Protein AF-A0A1B2E8Y9-F1 (afdb_monomer)

pLDDT: mean 84.05, std 12.14, range [39.5, 94.5]

Secondary structure (DSSP, 8-state):
-EEEEEETTEEEEEE-----HHHHHHHHHHHHHTSPPTTS-----HHHHHHHHHHHHHHTTTSS-HHHHHHHS-TTTHHHHHHHHHHHHHHHHHHHTT-----

Sequence (103 aa):
MKIEIRKGDEVKTYVQDFISGRMFRRTIEIQKLFQVNEQGKNVIDETHIDALVAYVVELFGKQFTVDEFYDGVEARSLISTIMSCVQEVAGQVTQAAGVTDPN

Radius of gyration: 14.48 Å; Cα contacts (8 Å, |Δi|>4): 92; chains: 1; bounding box: 37×26×44 Å

Structure (mmCIF, N/CA/C/O backbone):
data_AF-A0A1B2E8Y9-F1
#
_entry.id   AF-A0A1B2E8Y9-F1
#
loop_
_atom_site.group_PDB
_atom_site.id
_atom_site.type_symbol
_atom_site.label_atom_id
_atom_site.label_alt_id
_atom_site.label_comp_id
_atom_site.label_asym_id
_atom_site.label_entity_id
_atom_site.label_seq_id
_atom_site.pdbx_PDB_ins_code
_atom_site.Cartn_x
_atom_site.Cartn_y
_atom_site.Cartn_z
_atom_site.occupancy
_atom_site.B_iso_or_equiv
_atom_site.auth_seq_id
_atom_site.auth_comp_id
_atom_site.auth_asym_id
_atom_site.auth_atom_id
_atom_site.pdbx_PDB_model_num
ATOM 1 N N . MET A 1 1 ? -11.645 -5.150 -5.059 1.00 88.31 1 MET A N 1
ATOM 2 C CA . MET A 1 1 ? -10.454 -5.556 -4.277 1.00 88.31 1 MET A CA 1
ATOM 3 C C . MET A 1 1 ? -10.754 -5.383 -2.798 1.00 88.31 1 MET A C 1
ATOM 5 O O . MET A 1 1 ? -11.501 -4.469 -2.459 1.00 88.31 1 MET A O 1
ATOM 9 N N . LYS A 1 2 ? -10.204 -6.223 -1.916 1.00 91.25 2 LYS A N 1
ATOM 10 C CA . LYS A 1 2 ? -10.352 -6.048 -0.464 1.00 91.25 2 LYS A CA 1
ATOM 11 C C . LYS A 1 2 ? -9.087 -6.429 0.299 1.00 91.25 2 LYS A C 1
ATOM 13 O O . LYS A 1 2 ? -8.366 -7.317 -0.140 1.00 91.25 2 LYS A O 1
ATOM 18 N N . ILE A 1 3 ? -8.870 -5.800 1.448 1.00 91.44 3 ILE A N 1
ATOM 19 C CA . ILE A 1 3 ? -7.831 -6.175 2.414 1.00 91.44 3 ILE A CA 1
ATOM 20 C C . ILE A 1 3 ? -8.405 -6.201 3.825 1.00 91.44 3 ILE A C 1
ATOM 22 O O . ILE A 1 3 ? -9.405 -5.546 4.116 1.00 91.44 3 ILE A O 1
ATOM 26 N N . GLU A 1 4 ? -7.749 -6.943 4.704 1.00 92.94 4 GLU A N 1
ATOM 27 C CA . GLU A 1 4 ? -8.094 -7.040 6.116 1.00 92.94 4 GLU A CA 1
ATOM 28 C C . GLU A 1 4 ? -6.935 -6.489 6.941 1.00 92.94 4 GLU A C 1
ATOM 30 O O . GLU A 1 4 ? -5.786 -6.882 6.745 1.00 92.94 4 GLU A O 1
ATOM 35 N N . ILE A 1 5 ? -7.239 -5.546 7.830 1.00 93.19 5 ILE A N 1
ATOM 36 C CA . ILE A 1 5 ? -6.266 -4.880 8.696 1.00 93.19 5 ILE A CA 1
ATOM 37 C C . ILE A 1 5 ? -6.748 -5.032 10.134 1.00 93.19 5 ILE A C 1
ATOM 39 O O . ILE A 1 5 ? -7.898 -4.711 10.455 1.00 93.19 5 ILE A O 1
ATOM 43 N N . ARG A 1 6 ? -5.872 -5.510 11.015 1.00 93.00 6 ARG A N 1
ATOM 44 C CA . ARG A 1 6 ? -6.140 -5.587 12.450 1.00 93.00 6 ARG A CA 1
ATOM 45 C C . ARG A 1 6 ? -6.024 -4.200 13.089 1.00 93.00 6 ARG A C 1
ATOM 47 O O . ARG A 1 6 ? -5.026 -3.514 12.918 1.00 93.00 6 ARG A O 1
ATOM 54 N N . LYS A 1 7 ? -7.033 -3.788 13.855 1.00 88.94 7 LYS A N 1
ATOM 55 C CA . LYS A 1 7 ? -6.998 -2.592 14.708 1.00 88.94 7 LYS A CA 1
ATOM 56 C C . LYS A 1 7 ? -7.318 -3.007 16.139 1.00 88.94 7 LYS A C 1
ATOM 58 O O . LYS A 1 7 ? -8.478 -3.211 16.486 1.00 88.94 7 LYS A O 1
ATOM 63 N N . GLY A 1 8 ? -6.278 -3.162 16.957 1.00 84.62 8 GLY A N 1
ATOM 64 C CA . GLY A 1 8 ? -6.411 -3.729 18.301 1.00 84.62 8 GLY A CA 1
ATOM 65 C C . GLY A 1 8 ? -6.827 -5.201 18.241 1.00 84.62 8 GLY A C 1
ATOM 66 O O . GLY A 1 8 ? -6.130 -6.020 17.642 1.00 84.62 8 GLY A O 1
ATOM 67 N N . ASP A 1 9 ? -7.972 -5.538 18.833 1.00 85.56 9 ASP A N 1
ATOM 68 C CA . ASP A 1 9 ? -8.516 -6.906 18.834 1.00 85.56 9 ASP A CA 1
ATOM 69 C C . ASP A 1 9 ? -9.525 -7.176 17.712 1.00 85.56 9 ASP A C 1
ATOM 71 O O . ASP A 1 9 ? -9.973 -8.309 17.541 1.00 85.56 9 ASP A O 1
ATOM 75 N N . GLU A 1 10 ? -9.851 -6.164 16.907 1.00 90.12 10 GLU A N 1
ATOM 76 C CA . GLU A 1 10 ? -10.800 -6.286 15.804 1.00 90.12 10 GLU A CA 1
ATOM 77 C C . GLU A 1 10 ? -10.084 -6.346 14.452 1.00 90.12 10 GLU A C 1
ATOM 79 O O . GLU A 1 10 ? -9.091 -5.655 14.215 1.00 90.12 10 GLU A O 1
ATOM 84 N N . VAL A 1 11 ? -10.619 -7.143 13.526 1.00 91.81 11 VAL A N 1
ATOM 85 C CA . VAL A 1 11 ? -10.193 -7.154 12.121 1.00 91.81 11 VAL A CA 1
ATOM 86 C C . VAL A 1 11 ? -11.180 -6.319 11.317 1.00 91.81 11 VAL A C 1
ATOM 88 O O . VAL A 1 11 ? -12.380 -6.587 11.329 1.00 91.81 11 VAL A O 1
ATOM 91 N N . LYS A 1 12 ? -10.679 -5.300 10.614 1.00 93.12 1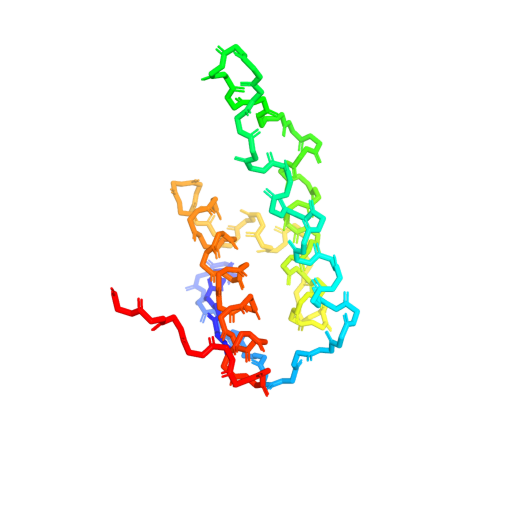2 LYS A N 1
ATOM 92 C CA . LYS A 1 12 ? -11.480 -4.462 9.720 1.00 93.12 12 LYS A CA 1
ATOM 93 C C . LYS A 1 12 ? -11.185 -4.802 8.271 1.00 93.12 12 LYS A C 1
ATOM 95 O O . LYS A 1 12 ? -10.031 -4.801 7.846 1.00 93.12 12 LYS A O 1
ATOM 100 N N . THR A 1 13 ? -12.243 -5.047 7.508 1.00 93.50 13 THR A N 1
ATOM 101 C CA . THR A 1 13 ? -12.157 -5.269 6.066 1.00 93.50 13 THR A CA 1
ATOM 102 C C . THR A 1 13 ? -12.369 -3.952 5.330 1.00 93.50 13 THR A C 1
ATOM 104 O O . THR A 1 13 ? -13.389 -3.287 5.509 1.00 93.50 13 THR A O 1
ATOM 107 N N . TYR A 1 14 ? -11.419 -3.599 4.473 1.00 92.62 14 TYR A N 1
ATOM 108 C CA . TYR A 1 14 ? -11.485 -2.445 3.587 1.00 92.62 14 TYR A CA 1
ATOM 109 C C . TYR A 1 14 ? -11.701 -2.918 2.159 1.00 92.62 14 TYR A C 1
ATOM 111 O O . TYR A 1 14 ? -11.068 -3.875 1.713 1.00 92.62 14 TYR A O 1
ATOM 119 N N . VAL A 1 15 ? -12.594 -2.245 1.439 1.00 91.06 15 VAL A N 1
ATOM 120 C CA . VAL A 1 15 ? -12.952 -2.589 0.060 1.00 91.06 15 VAL A CA 1
ATOM 121 C C . VAL A 1 15 ? -12.664 -1.394 -0.838 1.00 91.06 15 VAL A C 1
ATOM 123 O O . VAL A 1 15 ? -12.858 -0.242 -0.442 1.00 91.06 15 VAL A O 1
ATOM 126 N N . GLN A 1 16 ? -12.164 -1.680 -2.035 1.00 88.56 16 GLN A N 1
ATOM 127 C CA . GLN A 1 16 ? -12.007 -0.710 -3.106 1.00 88.56 16 GLN A CA 1
ATOM 128 C C . GLN A 1 16 ? -12.548 -1.297 -4.410 1.00 88.56 16 GLN A C 1
ATOM 130 O O . GLN A 1 16 ? -12.050 -2.320 -4.897 1.00 88.56 16 GLN A O 1
ATOM 135 N N . ASP A 1 17 ? -13.536 -0.610 -4.976 1.00 84.94 17 ASP A N 1
ATOM 136 C CA . ASP A 1 17 ? -14.244 -1.035 -6.189 1.00 84.94 17 ASP A CA 1
ATOM 137 C C . ASP A 1 17 ? -13.844 -0.214 -7.418 1.00 84.94 17 ASP A C 1
ATOM 139 O O . ASP A 1 17 ? -13.961 -0.688 -8.546 1.00 84.94 17 ASP A O 1
ATOM 143 N N . PHE A 1 18 ? -13.328 1.003 -7.218 1.00 85.44 18 PHE A N 1
ATOM 144 C CA . PHE A 1 18 ? -12.906 1.879 -8.305 1.00 85.44 18 PHE A CA 1
ATOM 145 C C . PHE A 1 18 ? -11.396 2.107 -8.282 1.00 85.44 18 PHE A C 1
ATOM 147 O O . PHE A 1 18 ? -10.857 2.757 -7.385 1.00 85.44 18 PHE A O 1
ATOM 154 N N . ILE A 1 19 ? -10.710 1.622 -9.317 1.00 85.25 19 ILE A N 1
ATOM 155 C CA . ILE A 1 19 ? -9.278 1.848 -9.505 1.00 85.25 19 ILE A CA 1
ATOM 156 C C . ILE A 1 19 ? -9.081 2.956 -10.535 1.00 85.25 19 ILE A C 1
ATOM 158 O O . ILE A 1 19 ? -9.363 2.796 -11.720 1.00 85.25 19 ILE A O 1
ATOM 162 N N . SER A 1 20 ? -8.581 4.106 -10.084 1.00 87.94 20 SER A N 1
ATOM 163 C CA . SER A 1 20 ? -8.305 5.221 -10.992 1.00 87.94 20 SER A CA 1
AT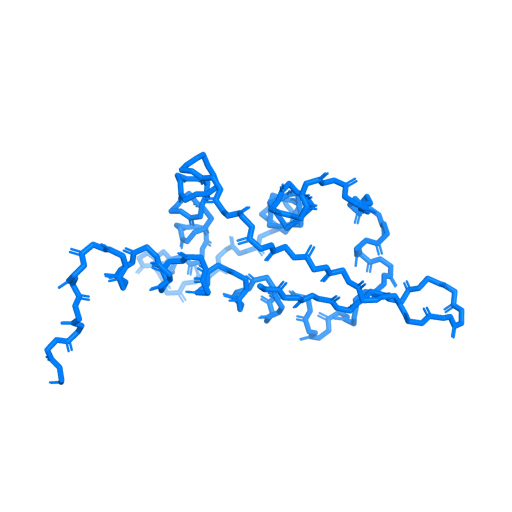OM 164 C C . SER A 1 20 ? -7.087 4.941 -11.885 1.00 87.94 20 SER A C 1
ATOM 166 O O . SER A 1 20 ? -6.130 4.286 -11.473 1.00 87.94 20 SER A O 1
ATOM 168 N N . GLY A 1 21 ? -7.042 5.538 -13.082 1.00 87.62 21 GLY A N 1
ATOM 169 C CA . GLY A 1 21 ? -5.862 5.456 -13.960 1.00 87.62 21 GLY A CA 1
ATOM 170 C C . GLY A 1 21 ? -4.569 5.990 -13.315 1.00 87.62 21 GLY A C 1
ATOM 171 O O . GLY A 1 21 ? -3.470 5.547 -13.647 1.00 87.62 21 GLY A O 1
ATOM 172 N N . ARG A 1 22 ? -4.682 6.885 -12.321 1.00 88.06 22 ARG A N 1
ATOM 173 C CA . ARG A 1 22 ? -3.548 7.316 -11.487 1.00 88.06 22 ARG A CA 1
ATOM 174 C C . ARG A 1 22 ? -2.974 6.151 -10.680 1.00 88.06 22 ARG A C 1
ATOM 176 O O . ARG A 1 22 ? -1.753 6.017 -10.615 1.00 88.06 22 ARG A O 1
ATOM 183 N N . MET A 1 23 ? -3.838 5.313 -10.105 1.00 90.38 23 MET A N 1
ATOM 184 C CA . MET A 1 23 ? -3.406 4.118 -9.383 1.00 90.38 23 MET A CA 1
ATOM 185 C C . MET A 1 23 ? -2.748 3.114 -10.317 1.00 90.38 23 MET A C 1
ATOM 187 O O . MET A 1 23 ? -1.736 2.535 -9.942 1.00 90.38 23 MET A O 1
ATOM 191 N N . PHE A 1 24 ? -3.222 2.973 -11.556 1.00 88.44 24 PHE A N 1
ATOM 192 C CA . PHE A 1 24 ? -2.532 2.143 -12.545 1.00 88.44 24 PHE A CA 1
ATOM 193 C C . PHE A 1 24 ? -1.111 2.647 -12.840 1.00 88.44 24 PHE A C 1
ATOM 195 O O . PHE A 1 24 ? -0.155 1.881 -12.744 1.00 88.44 24 PHE A O 1
ATOM 202 N N . ARG A 1 25 ? -0.930 3.953 -13.093 1.00 90.12 25 ARG A N 1
ATOM 203 C CA . ARG A 1 25 ? 0.412 4.542 -13.268 1.00 90.12 25 ARG A CA 1
ATOM 204 C C . ARG A 1 25 ? 1.316 4.258 -12.061 1.00 90.12 25 ARG A C 1
ATOM 206 O O . ARG A 1 25 ? 2.460 3.853 -12.244 1.00 90.12 25 ARG A O 1
ATOM 213 N N . ARG A 1 26 ? 0.801 4.458 -10.842 1.00 90.88 26 ARG A N 1
ATOM 214 C CA . ARG A 1 26 ? 1.512 4.135 -9.592 1.00 90.88 26 ARG A CA 1
ATOM 215 C C . ARG A 1 26 ? 1.840 2.643 -9.490 1.00 90.88 26 ARG A C 1
ATOM 217 O O . ARG A 1 26 ? 2.919 2.289 -9.049 1.00 90.88 26 ARG A O 1
ATOM 224 N N . THR A 1 27 ? 0.953 1.769 -9.948 1.00 89.88 27 THR A N 1
ATOM 225 C CA . THR A 1 27 ? 1.166 0.314 -9.941 1.00 89.88 27 THR A CA 1
ATOM 226 C C . THR A 1 27 ? 2.374 -0.071 -10.793 1.00 89.88 27 THR A C 1
ATOM 228 O O . THR A 1 27 ? 3.204 -0.851 -10.342 1.00 89.88 27 THR A O 1
ATOM 231 N N . ILE A 1 28 ? 2.535 0.527 -11.979 1.00 87.81 28 ILE A N 1
ATOM 232 C CA . ILE A 1 28 ? 3.710 0.301 -12.841 1.00 87.81 28 ILE A CA 1
ATOM 233 C C . ILE A 1 28 ? 5.003 0.766 -12.154 1.00 87.81 28 ILE A C 1
ATOM 235 O O . ILE A 1 28 ? 6.039 0.117 -12.268 1.00 87.81 28 ILE A O 1
ATOM 239 N N . GLU A 1 29 ? 4.959 1.898 -11.450 1.00 88.88 29 GLU A N 1
ATOM 240 C CA . GLU A 1 29 ? 6.094 2.409 -10.673 1.00 88.88 29 GLU A CA 1
ATOM 241 C C . GLU A 1 29 ? 6.493 1.429 -9.562 1.00 88.88 29 GLU A C 1
ATOM 243 O O . GLU A 1 29 ? 7.659 1.060 -9.459 1.00 88.88 29 GLU A O 1
ATOM 248 N N . ILE A 1 30 ? 5.512 0.922 -8.817 1.00 89.19 30 ILE A N 1
ATOM 249 C CA . ILE A 1 30 ? 5.712 -0.064 -7.753 1.00 89.19 30 ILE A CA 1
ATOM 250 C C . ILE A 1 30 ? 6.246 -1.398 -8.294 1.00 89.19 30 ILE A C 1
ATOM 252 O O . ILE A 1 30 ? 7.160 -1.971 -7.709 1.00 89.19 30 ILE A O 1
ATOM 256 N N . GLN A 1 31 ? 5.748 -1.880 -9.436 1.00 85.31 31 GLN A N 1
ATOM 257 C CA . GLN A 1 31 ? 6.253 -3.107 -10.067 1.00 85.31 31 GLN A CA 1
ATOM 258 C C . GLN A 1 31 ? 7.750 -3.042 -10.375 1.00 85.31 31 GLN A C 1
ATOM 260 O O . GLN A 1 31 ? 8.437 -4.056 -10.271 1.00 85.31 31 GLN A O 1
ATOM 265 N N . LYS A 1 32 ? 8.274 -1.860 -10.719 1.00 83.44 32 LYS A N 1
ATOM 266 C CA . LYS A 1 32 ? 9.710 -1.675 -10.964 1.00 83.44 32 LYS A CA 1
ATOM 267 C C . LYS A 1 32 ? 10.547 -1.850 -9.701 1.00 83.44 32 LYS A C 1
ATOM 269 O O . LYS A 1 32 ? 11.680 -2.297 -9.812 1.00 83.44 32 LYS A O 1
ATOM 274 N N . LEU A 1 33 ? 9.996 -1.557 -8.523 1.00 81.31 33 LEU A N 1
ATOM 275 C CA . LEU A 1 33 ? 10.697 -1.744 -7.247 1.00 81.31 33 LEU A CA 1
ATOM 276 C C . LEU A 1 33 ? 10.899 -3.226 -6.905 1.00 81.31 33 LEU A C 1
ATOM 278 O O . LEU A 1 33 ? 11.832 -3.577 -6.193 1.00 81.31 33 LEU A O 1
ATOM 282 N N . PHE A 1 34 ? 10.040 -4.099 -7.434 1.00 75.19 34 PHE A N 1
ATOM 283 C CA . PHE A 1 34 ? 10.168 -5.550 -7.292 1.00 75.19 34 PHE A CA 1
ATOM 284 C C . PHE A 1 34 ? 11.058 -6.192 -8.363 1.00 75.19 34 PHE A C 1
ATOM 286 O O . PHE A 1 34 ? 11.245 -7.410 -8.338 1.00 75.19 34 PHE A O 1
ATOM 293 N N . GLN A 1 35 ? 11.578 -5.416 -9.322 1.00 71.44 35 GLN A N 1
ATOM 294 C CA . GLN A 1 35 ? 12.481 -5.957 -10.329 1.00 71.44 35 GLN A CA 1
ATOM 295 C C . GLN A 1 35 ? 13.839 -6.256 -9.705 1.00 71.44 35 GLN A C 1
ATOM 297 O O . GLN A 1 35 ? 14.470 -5.414 -9.066 1.00 71.44 35 GLN A O 1
ATOM 302 N N . VAL A 1 36 ? 14.302 -7.476 -9.946 1.00 65.31 36 VAL A N 1
ATOM 303 C CA . VAL A 1 36 ? 15.651 -7.903 -9.599 1.00 65.31 36 VAL A CA 1
ATOM 304 C C . VAL A 1 36 ? 16.639 -7.099 -10.438 1.00 65.31 36 VAL A C 1
ATOM 306 O O . VAL A 1 36 ? 16.495 -7.015 -11.658 1.00 65.31 36 VAL A O 1
ATOM 309 N N . ASN A 1 37 ? 17.645 -6.501 -9.799 1.00 65.56 37 ASN A N 1
ATOM 310 C CA . ASN A 1 37 ? 18.726 -5.853 -10.538 1.00 65.56 37 ASN A CA 1
ATOM 311 C C . ASN A 1 37 ? 19.546 -6.889 -11.333 1.00 65.56 37 ASN A C 1
ATOM 313 O O . ASN A 1 37 ? 19.418 -8.096 -11.119 1.00 65.56 37 ASN A O 1
ATOM 317 N N . GLU A 1 38 ? 20.433 -6.428 -12.221 1.00 61.16 38 GLU A N 1
ATOM 318 C CA . GLU A 1 38 ? 21.284 -7.293 -13.064 1.00 61.16 38 GLU A CA 1
ATOM 319 C C . GLU A 1 38 ? 22.121 -8.315 -12.266 1.00 61.16 38 GLU A C 1
ATOM 321 O O . GLU A 1 38 ? 22.574 -9.316 -12.813 1.00 61.16 38 GLU A O 1
ATOM 326 N N . GLN A 1 39 ? 22.294 -8.102 -10.957 1.00 65.25 39 GLN A N 1
ATOM 327 C CA . GLN A 1 39 ? 23.034 -8.983 -10.051 1.00 65.25 39 GLN A CA 1
ATOM 328 C C . GLN A 1 39 ? 22.137 -10.017 -9.342 1.00 65.25 39 GLN A C 1
ATOM 330 O O . GLN A 1 39 ? 22.586 -10.681 -8.408 1.00 65.25 39 GLN A O 1
ATOM 335 N N . GLY A 1 40 ? 20.862 -10.133 -9.729 1.00 60.50 40 GLY A N 1
ATOM 336 C CA . GLY A 1 40 ? 19.914 -11.088 -9.152 1.00 60.50 40 GLY A CA 1
ATOM 337 C C . GLY A 1 40 ? 19.545 -10.799 -7.694 1.00 60.50 40 GLY A C 1
ATOM 338 O O . GLY A 1 40 ? 19.023 -11.680 -7.010 1.00 60.50 40 GLY A O 1
ATOM 339 N N . LYS A 1 41 ? 19.805 -9.582 -7.197 1.00 57.22 41 LYS A N 1
ATOM 340 C CA . LYS A 1 41 ? 19.494 -9.189 -5.820 1.00 57.22 41 LYS A CA 1
ATOM 341 C C . LYS A 1 41 ? 18.284 -8.258 -5.808 1.00 57.22 41 LYS A C 1
ATOM 343 O O . LYS A 1 41 ? 18.335 -7.169 -6.375 1.00 57.22 41 LYS A O 1
ATOM 348 N N . ASN A 1 42 ? 17.215 -8.666 -5.125 1.00 63.91 42 ASN A N 1
ATOM 349 C CA . ASN A 1 42 ? 16.145 -7.740 -4.759 1.00 63.91 42 ASN A CA 1
ATOM 350 C C . ASN A 1 42 ? 16.680 -6.807 -3.673 1.00 63.91 42 ASN A C 1
ATOM 352 O O . ASN A 1 42 ? 16.944 -7.237 -2.550 1.00 63.91 42 ASN A O 1
ATOM 356 N N . VAL A 1 43 ? 16.881 -5.539 -4.023 1.00 63.75 43 VAL A N 1
ATOM 357 C CA . VAL A 1 43 ? 17.254 -4.492 -3.068 1.00 63.75 43 VAL A CA 1
ATOM 358 C C . VAL A 1 43 ? 15.962 -3.846 -2.587 1.00 63.75 43 VAL A C 1
ATOM 360 O O . VAL A 1 43 ? 15.624 -2.742 -2.987 1.00 63.75 43 VAL A O 1
ATOM 363 N N . ILE A 1 44 ? 15.195 -4.584 -1.784 1.00 73.88 44 ILE A N 1
ATOM 364 C CA . ILE A 1 44 ? 14.089 -3.993 -1.029 1.00 73.88 44 ILE A CA 1
ATOM 365 C C . ILE A 1 44 ? 14.702 -3.490 0.275 1.00 73.88 44 ILE A C 1
ATOM 367 O O . ILE A 1 44 ? 15.091 -4.289 1.126 1.00 73.88 44 ILE A O 1
ATOM 371 N N . ASP A 1 45 ? 14.840 -2.175 0.389 1.00 82.44 45 ASP A N 1
ATOM 372 C CA . ASP A 1 45 ? 15.198 -1.497 1.639 1.00 82.44 45 ASP A CA 1
ATOM 373 C C . ASP A 1 45 ? 13.959 -0.882 2.315 1.00 82.44 45 ASP A C 1
ATOM 375 O O . ASP A 1 45 ? 12.844 -0.963 1.797 1.00 82.44 45 ASP A O 1
ATOM 379 N N . GLU A 1 46 ? 14.160 -0.271 3.482 1.00 85.44 46 GLU A N 1
ATOM 380 C CA . GLU A 1 46 ? 13.111 0.400 4.260 1.00 85.44 46 GLU A CA 1
ATOM 381 C C . GLU A 1 46 ? 12.326 1.443 3.448 1.00 85.44 46 GLU A C 1
ATOM 383 O O . GLU A 1 46 ? 11.098 1.454 3.488 1.00 85.44 46 GLU A O 1
ATOM 388 N N . THR A 1 47 ? 13.005 2.240 2.617 1.00 86.25 47 THR A N 1
ATOM 389 C CA . THR A 1 47 ? 12.362 3.294 1.818 1.00 86.25 47 THR A CA 1
ATOM 390 C C . THR A 1 47 ? 11.463 2.722 0.726 1.00 86.25 47 THR A C 1
ATOM 392 O O . THR A 1 47 ? 10.417 3.294 0.405 1.00 86.25 47 THR A O 1
ATOM 395 N N . HIS A 1 48 ? 11.828 1.558 0.181 1.00 88.06 48 HIS A N 1
ATOM 396 C CA . HIS A 1 48 ? 10.967 0.836 -0.746 1.00 88.06 48 HIS A CA 1
ATOM 397 C C . HIS A 1 48 ? 9.712 0.345 -0.030 1.00 88.06 48 HIS A C 1
ATOM 399 O O . HIS A 1 48 ? 8.617 0.542 -0.549 1.00 88.06 48 HIS A O 1
ATOM 405 N N . ILE A 1 49 ? 9.845 -0.250 1.160 1.00 88.94 49 ILE A N 1
ATOM 406 C CA . ILE A 1 49 ? 8.695 -0.748 1.929 1.00 88.94 49 ILE A CA 1
ATOM 407 C C . ILE A 1 49 ? 7.734 0.401 2.261 1.00 88.94 49 ILE A C 1
ATOM 409 O O . ILE A 1 49 ? 6.530 0.257 2.051 1.00 88.94 49 ILE A O 1
ATOM 413 N N . ASP A 1 50 ? 8.245 1.569 2.647 1.00 91.06 50 ASP A N 1
ATOM 414 C CA . ASP A 1 50 ? 7.412 2.749 2.896 1.00 91.06 50 ASP A CA 1
ATOM 415 C C . ASP A 1 50 ? 6.626 3.182 1.652 1.00 91.06 50 ASP A C 1
ATOM 417 O O . ASP A 1 50 ? 5.422 3.448 1.729 1.00 91.06 50 ASP A O 1
ATOM 421 N N . ALA A 1 51 ? 7.268 3.195 0.480 1.00 91.31 51 ALA A N 1
ATOM 422 C CA . ALA A 1 51 ? 6.595 3.498 -0.783 1.00 91.31 51 ALA A CA 1
ATOM 423 C C . ALA A 1 51 ? 5.521 2.452 -1.135 1.00 91.31 51 ALA A C 1
ATOM 425 O O . ALA A 1 51 ? 4.443 2.802 -1.628 1.00 91.31 51 ALA A O 1
ATOM 426 N N . LEU A 1 52 ? 5.793 1.174 -0.855 1.00 91.44 52 LEU A N 1
ATOM 427 C CA . LEU A 1 52 ? 4.854 0.073 -1.052 1.00 91.44 52 LEU A CA 1
ATOM 428 C C . LEU A 1 52 ? 3.611 0.213 -0.157 1.00 91.44 52 LEU A C 1
ATOM 430 O O . LEU A 1 52 ? 2.484 0.055 -0.633 1.00 91.44 52 LEU A O 1
ATOM 434 N N . VAL A 1 53 ? 3.795 0.544 1.122 1.00 93.06 53 VAL A N 1
ATOM 435 C CA . VAL A 1 53 ? 2.684 0.744 2.063 1.00 93.06 53 VAL A CA 1
ATOM 436 C C . VAL A 1 53 ? 1.889 2.001 1.717 1.00 93.06 53 VAL A C 1
ATOM 438 O O . VAL A 1 53 ? 0.657 1.956 1.657 1.00 93.06 53 VAL A O 1
ATOM 441 N N . ALA A 1 54 ? 2.570 3.106 1.403 1.00 93.88 54 ALA A N 1
ATOM 442 C CA . ALA A 1 54 ? 1.920 4.338 0.962 1.00 93.88 54 ALA A CA 1
ATOM 443 C C . ALA A 1 54 ? 1.054 4.110 -0.288 1.00 93.88 54 ALA A C 1
ATOM 445 O O . ALA A 1 54 ? -0.062 4.627 -0.377 1.00 93.88 54 ALA A O 1
ATOM 446 N N . TYR A 1 55 ? 1.524 3.283 -1.227 1.00 94.19 55 TYR A N 1
ATOM 447 C CA . TYR A 1 55 ? 0.737 2.881 -2.389 1.00 94.19 55 TYR A CA 1
ATOM 448 C C . TYR A 1 55 ? -0.563 2.172 -1.999 1.00 94.19 55 TYR A C 1
ATOM 450 O O . TYR A 1 55 ? -1.611 2.521 -2.541 1.00 94.19 55 TYR A O 1
ATOM 458 N N . VAL A 1 56 ? -0.528 1.219 -1.062 1.00 93.31 56 VAL A N 1
ATOM 459 C CA . VAL A 1 56 ? -1.737 0.504 -0.619 1.00 93.31 56 VAL A CA 1
ATOM 460 C C . VAL A 1 56 ? -2.717 1.459 0.062 1.00 93.31 56 VAL A C 1
ATOM 462 O O . VAL A 1 56 ? -3.903 1.459 -0.263 1.00 93.31 56 VAL A O 1
ATOM 465 N N . VAL A 1 57 ? -2.234 2.343 0.932 1.00 94.44 57 VAL A N 1
ATOM 466 C CA . VAL A 1 57 ? -3.068 3.376 1.567 1.00 94.44 57 VAL A CA 1
ATOM 467 C C . VAL A 1 57 ? -3.760 4.258 0.522 1.00 94.44 57 VAL A C 1
ATOM 469 O O . VAL A 1 57 ? -4.964 4.512 0.608 1.00 94.44 57 VAL A O 1
ATOM 472 N N . GLU A 1 58 ? -3.028 4.711 -0.498 1.00 93.38 58 GLU A N 1
ATOM 473 C CA . GLU A 1 58 ? -3.600 5.504 -1.589 1.00 93.38 58 GLU A CA 1
ATOM 474 C C . GLU A 1 58 ? -4.567 4.701 -2.468 1.00 93.38 58 GLU A C 1
ATOM 476 O O . GLU A 1 58 ? -5.606 5.233 -2.866 1.00 93.38 58 GLU A O 1
ATOM 481 N N . LEU A 1 59 ? -4.269 3.425 -2.726 1.00 92.75 59 LEU A N 1
ATOM 482 C CA . LEU A 1 59 ? -5.115 2.526 -3.511 1.00 92.75 59 LEU A CA 1
ATOM 483 C C . LEU A 1 59 ? -6.497 2.382 -2.885 1.00 92.75 59 LEU A C 1
ATOM 485 O O . LEU A 1 59 ? -7.501 2.477 -3.588 1.00 92.75 59 LEU A O 1
ATOM 489 N N . PHE A 1 60 ? -6.553 2.244 -1.564 1.00 93.00 60 PHE A N 1
ATOM 490 C CA . PHE A 1 60 ? -7.798 2.177 -0.806 1.00 93.00 60 PHE A CA 1
ATOM 491 C C . PHE A 1 60 ? -8.407 3.552 -0.510 1.00 93.00 60 PHE A C 1
ATOM 493 O O . PHE A 1 60 ? -9.339 3.646 0.282 1.00 93.00 60 PHE A O 1
ATOM 500 N N . GLY A 1 61 ? -7.923 4.631 -1.131 1.00 91.50 61 GLY A N 1
ATOM 501 C CA . GLY A 1 61 ? -8.505 5.962 -0.966 1.00 91.50 61 GLY A CA 1
ATOM 502 C C . GLY A 1 61 ? -8.308 6.546 0.434 1.00 91.50 61 GLY A C 1
ATOM 503 O O . GLY A 1 61 ? -9.135 7.337 0.878 1.00 91.50 61 GLY A O 1
ATOM 504 N N . LYS A 1 62 ? -7.222 6.172 1.125 1.00 92.38 62 LYS A N 1
ATOM 505 C CA . LYS A 1 62 ? -6.866 6.647 2.474 1.00 92.38 62 LYS A CA 1
ATOM 506 C C . LYS A 1 62 ? -7.901 6.300 3.555 1.00 92.38 62 LYS A C 1
ATOM 508 O O . LYS A 1 62 ? -8.093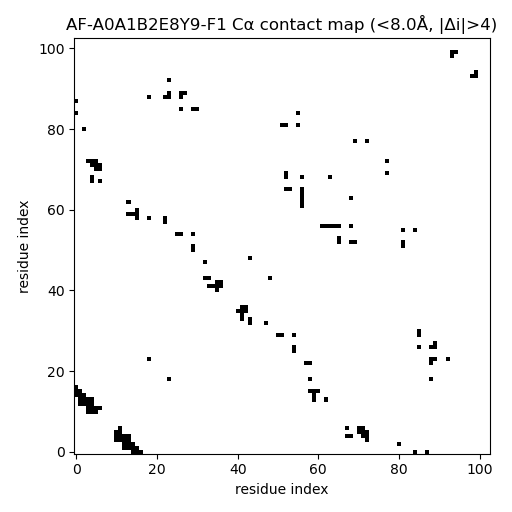 7.060 4.499 1.00 92.38 62 LYS A O 1
ATOM 513 N N . GLN A 1 63 ? -8.560 5.146 3.431 1.00 92.00 63 GLN A N 1
ATOM 514 C CA . GLN A 1 63 ? -9.482 4.614 4.452 1.00 92.00 63 GLN A CA 1
ATOM 515 C C . GLN A 1 63 ? -8.781 4.195 5.766 1.00 92.00 63 GLN A C 1
ATOM 517 O O . GLN A 1 63 ? -9.438 3.993 6.789 1.00 92.00 63 GLN A O 1
ATOM 522 N N . PHE A 1 64 ? -7.458 4.053 5.730 1.00 93.50 64 PHE A N 1
ATOM 523 C CA . PHE A 1 64 ? -6.565 3.769 6.855 1.00 93.50 64 PHE A CA 1
ATOM 524 C C . PHE A 1 64 ? -5.234 4.500 6.632 1.00 93.50 64 PHE A C 1
ATOM 526 O O . PHE A 1 64 ? -4.971 4.981 5.526 1.00 93.50 64 PHE A O 1
ATOM 533 N N . THR A 1 65 ? -4.409 4.617 7.670 1.00 94.50 65 THR A N 1
ATOM 534 C CA . THR A 1 65 ? -3.079 5.246 7.583 1.00 94.50 65 THR A CA 1
ATOM 535 C C . THR A 1 65 ? -1.968 4.230 7.304 1.00 94.50 65 THR A C 1
ATOM 537 O O . THR A 1 65 ? -2.176 3.021 7.379 1.00 94.50 65 THR A O 1
ATOM 540 N N . VAL A 1 66 ? -0.773 4.731 6.972 1.00 93.31 66 VAL A N 1
ATOM 541 C CA . VAL A 1 66 ? 0.443 3.912 6.810 1.00 93.31 66 VAL A CA 1
ATOM 542 C C . VAL A 1 66 ? 0.734 3.130 8.091 1.00 93.31 66 VAL A C 1
ATOM 544 O O . VAL A 1 66 ? 0.904 1.916 8.030 1.00 93.31 66 VAL A O 1
ATOM 547 N N . ASP A 1 67 ? 0.684 3.802 9.241 1.00 93.19 67 ASP A N 1
ATOM 548 C CA . ASP A 1 67 ? 0.912 3.182 10.551 1.00 93.19 67 ASP A CA 1
ATOM 549 C C . ASP A 1 67 ? -0.129 2.095 10.846 1.00 93.19 67 ASP A C 1
ATOM 551 O O . ASP A 1 67 ? 0.216 0.981 11.220 1.00 93.19 67 ASP A O 1
ATOM 555 N N . GLU A 1 68 ? -1.410 2.368 10.572 1.00 93.12 68 GLU A N 1
ATOM 556 C CA . GLU A 1 68 ? -2.481 1.385 10.769 1.00 93.12 68 GLU A CA 1
ATOM 557 C C . GLU A 1 68 ? -2.316 0.149 9.879 1.00 93.12 68 GLU A C 1
ATOM 559 O O . GLU A 1 68 ? -2.705 -0.948 10.273 1.00 93.12 68 GLU A O 1
ATOM 564 N N . PHE A 1 69 ? -1.752 0.309 8.680 1.00 93.69 69 PHE A N 1
ATOM 565 C CA . PHE A 1 69 ? -1.434 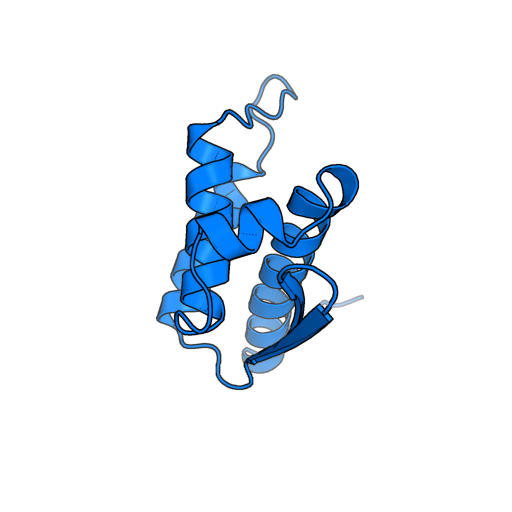-0.822 7.816 1.00 93.69 69 PHE A CA 1
ATOM 566 C C . PHE A 1 69 ? -0.234 -1.616 8.341 1.00 93.69 69 PHE A C 1
ATOM 568 O O . PHE A 1 69 ? -0.294 -2.844 8.370 1.00 93.69 69 PHE A O 1
ATOM 575 N N . TYR A 1 70 ? 0.829 -0.937 8.781 1.00 92.56 70 TYR A N 1
ATOM 576 C CA . TYR A 1 70 ? 2.005 -1.586 9.363 1.00 92.56 70 TYR A CA 1
ATOM 577 C C . TYR A 1 70 ? 1.666 -2.385 10.624 1.00 92.56 70 TYR A C 1
ATOM 579 O O . TYR A 1 70 ? 2.076 -3.538 10.742 1.00 92.56 70 TYR A O 1
ATOM 587 N N . ASP A 1 71 ? 0.879 -1.804 11.527 1.00 92.25 71 ASP A N 1
ATOM 588 C CA . ASP A 1 71 ? 0.485 -2.448 12.781 1.00 92.25 71 ASP A CA 1
ATOM 589 C C . ASP A 1 71 ? -0.570 -3.542 12.569 1.00 92.25 71 ASP A C 1
ATOM 591 O O . ASP A 1 71 ? -0.663 -4.503 13.338 1.00 92.25 71 ASP A O 1
ATOM 595 N N . GLY A 1 72 ? -1.394 -3.395 11.530 1.00 91.31 72 GLY A N 1
ATOM 596 C CA . GLY A 1 72 ? -2.54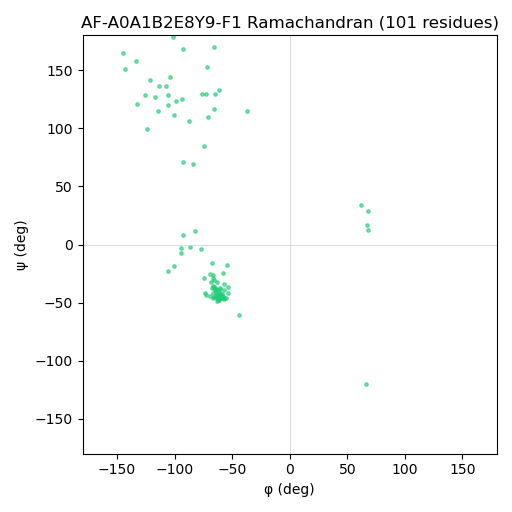3 -4.258 11.301 1.00 91.31 72 GLY A CA 1
ATOM 597 C C . GLY A 1 72 ? -2.311 -5.441 10.366 1.00 91.31 72 GLY A C 1
ATOM 598 O O . GLY A 1 72 ? -3.208 -6.279 10.241 1.00 91.31 72 GLY A O 1
ATOM 599 N N . VAL A 1 73 ? -1.148 -5.537 9.716 1.00 91.00 73 VAL A N 1
ATOM 600 C CA . VAL A 1 73 ? -0.795 -6.636 8.806 1.00 91.00 73 VAL A CA 1
ATOM 601 C C . VAL A 1 73 ? 0.347 -7.465 9.389 1.00 91.00 73 VAL A C 1
ATOM 603 O O . VAL A 1 73 ? 1.339 -6.941 9.884 1.00 91.00 73 VAL A O 1
ATOM 606 N N . GLU A 1 74 ? 0.246 -8.794 9.301 1.00 90.62 74 GLU A N 1
ATOM 607 C CA . GLU A 1 74 ? 1.338 -9.671 9.729 1.00 90.62 74 GLU A CA 1
ATOM 608 C C . GLU A 1 74 ? 2.609 -9.414 8.904 1.00 90.62 74 GLU A C 1
ATOM 610 O O . GLU A 1 74 ? 2.570 -9.447 7.673 1.00 90.62 74 GLU A O 1
ATOM 615 N N . ALA A 1 75 ? 3.763 -9.275 9.565 1.00 88.44 75 ALA A N 1
ATOM 616 C CA . ALA A 1 75 ? 5.047 -9.013 8.902 1.00 88.44 75 ALA A CA 1
ATOM 617 C C . ALA A 1 75 ? 5.383 -10.026 7.788 1.00 88.44 75 ALA A C 1
ATOM 619 O O . ALA A 1 75 ? 5.903 -9.655 6.737 1.00 88.44 75 ALA A O 1
ATOM 620 N N . ARG A 1 76 ? 5.029 -11.306 7.980 1.00 88.44 76 ARG A N 1
ATOM 621 C CA . ARG A 1 76 ? 5.225 -12.367 6.973 1.00 88.44 76 ARG A CA 1
ATOM 622 C C . ARG A 1 76 ? 4.361 -12.184 5.719 1.00 88.44 76 ARG A C 1
ATOM 624 O O . ARG A 1 76 ? 4.717 -12.681 4.656 1.00 88.44 76 ARG A O 1
ATOM 631 N N . SER A 1 77 ? 3.225 -11.509 5.868 1.00 87.56 77 SER A N 1
ATOM 632 C CA . SER A 1 77 ? 2.206 -11.334 4.835 1.00 87.56 77 SER A CA 1
ATOM 633 C C . SER A 1 77 ? 2.300 -9.962 4.169 1.00 87.56 77 SER A C 1
ATOM 635 O O . SER A 1 77 ? 1.821 -9.818 3.049 1.00 87.56 77 SER A O 1
ATOM 637 N N . LEU A 1 78 ? 2.965 -8.983 4.795 1.00 89.06 78 LEU A N 1
ATOM 638 C CA . LEU A 1 78 ? 3.071 -7.593 4.339 1.00 89.06 78 LEU A CA 1
ATOM 639 C C . LEU A 1 78 ? 3.365 -7.473 2.836 1.00 89.06 78 LEU A C 1
ATOM 641 O O . LEU A 1 78 ? 2.546 -6.962 2.072 1.00 89.06 78 LEU A O 1
ATOM 645 N N . ILE A 1 79 ? 4.500 -8.018 2.392 1.00 87.81 79 ILE A N 1
ATOM 646 C CA . ILE A 1 79 ? 4.917 -7.949 0.986 1.00 87.81 79 ILE A CA 1
ATOM 647 C C . ILE A 1 79 ? 3.952 -8.721 0.073 1.00 87.81 79 ILE A C 1
ATOM 649 O O . ILE A 1 79 ? 3.621 -8.247 -1.011 1.00 87.81 79 ILE A O 1
ATOM 653 N N . SER A 1 80 ? 3.455 -9.884 0.508 1.00 89.50 80 SER A N 1
ATOM 654 C CA . SER A 1 80 ? 2.513 -10.686 -0.288 1.00 89.50 80 SER A CA 1
ATOM 655 C C . SER A 1 80 ? 1.153 -10.004 -0.480 1.00 89.50 80 SER A C 1
ATOM 657 O O . SER A 1 80 ? 0.583 -10.073 -1.571 1.00 89.50 80 SER A O 1
ATOM 659 N N . THR A 1 81 ? 0.666 -9.278 0.530 1.00 91.25 81 THR A N 1
ATOM 660 C CA . THR A 1 81 ? -0.576 -8.497 0.472 1.00 91.25 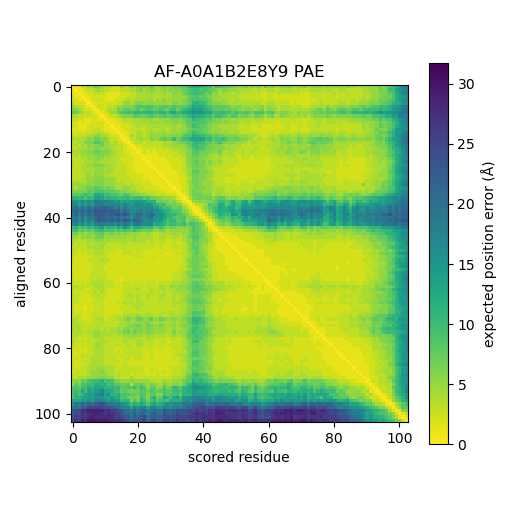81 THR A CA 1
ATOM 661 C C . THR A 1 81 ? -0.433 -7.347 -0.518 1.00 91.25 81 THR A C 1
ATOM 663 O O . THR A 1 81 ? -1.297 -7.142 -1.370 1.00 91.25 81 THR A O 1
ATOM 666 N N . ILE A 1 82 ? 0.694 -6.633 -0.460 1.00 91.12 82 ILE A N 1
ATOM 667 C CA . ILE A 1 82 ? 1.002 -5.536 -1.384 1.00 91.12 82 ILE A CA 1
ATOM 668 C C . ILE A 1 82 ? 1.107 -6.066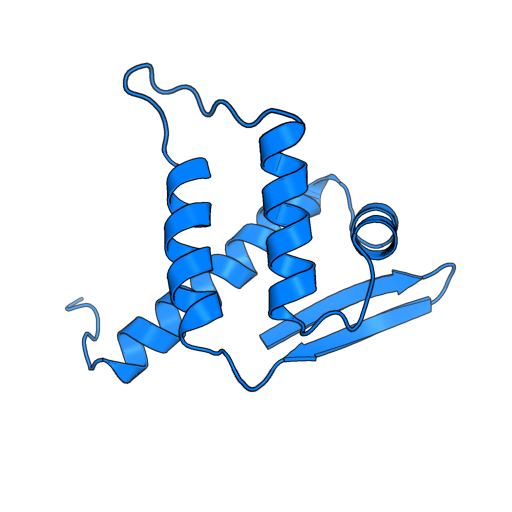 -2.819 1.00 91.12 82 ILE A C 1
ATOM 670 O O . ILE A 1 82 ? 0.481 -5.514 -3.724 1.00 91.12 82 ILE A O 1
ATOM 674 N N . MET A 1 83 ? 1.858 -7.152 -3.038 1.00 89.06 83 MET A N 1
ATOM 675 C CA . MET A 1 83 ? 1.997 -7.748 -4.370 1.00 89.06 83 MET A CA 1
ATOM 676 C C . MET A 1 83 ? 0.656 -8.222 -4.932 1.00 89.06 83 MET A C 1
ATOM 678 O O . MET A 1 83 ? 0.400 -8.013 -6.115 1.00 89.06 83 MET A O 1
ATOM 682 N N . SER A 1 84 ? -0.220 -8.791 -4.099 1.00 90.69 84 SER A N 1
ATOM 683 C CA . SER A 1 84 ? -1.579 -9.166 -4.511 1.00 90.69 84 SER A CA 1
ATOM 684 C C . SER A 1 84 ? -2.369 -7.952 -5.006 1.00 90.69 84 SER A C 1
ATOM 686 O O . SER A 1 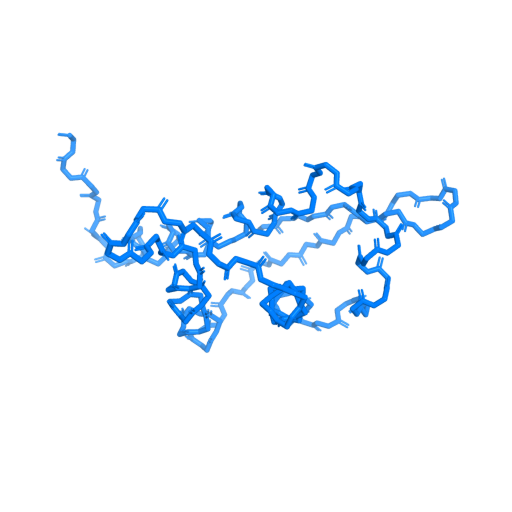84 ? -2.932 -7.993 -6.096 1.00 90.69 84 SER A O 1
ATOM 688 N N . CYS A 1 85 ? -2.321 -6.828 -4.279 1.00 91.12 85 CYS A N 1
ATOM 689 C CA . CYS A 1 85 ? -2.975 -5.585 -4.702 1.00 91.12 85 CYS A CA 1
ATOM 690 C C . CYS A 1 85 ? -2.432 -5.084 -6.052 1.00 91.12 85 CYS A C 1
ATOM 692 O O . CYS A 1 85 ? -3.193 -4.715 -6.946 1.00 91.12 85 CYS A O 1
ATOM 694 N N . VAL A 1 86 ? -1.108 -5.104 -6.221 1.00 90.00 86 VAL A N 1
ATOM 695 C CA . VAL A 1 86 ? -0.434 -4.698 -7.465 1.00 90.00 86 VAL A CA 1
ATOM 696 C C . VAL A 1 86 ? -0.856 -5.583 -8.643 1.00 90.00 86 VAL A C 1
ATOM 698 O O . VAL A 1 86 ? -1.144 -5.070 -9.726 1.00 90.00 86 VAL A O 1
ATOM 701 N N . GLN A 1 87 ? -0.908 -6.902 -8.442 1.00 88.69 87 GLN A N 1
ATOM 702 C CA . GLN A 1 87 ? -1.320 -7.865 -9.465 1.00 88.69 87 GLN A CA 1
ATOM 703 C C . GLN A 1 87 ? -2.797 -7.717 -9.824 1.00 88.69 87 GLN A C 1
ATOM 705 O O . GLN A 1 87 ? -3.128 -7.724 -11.006 1.00 88.69 87 GLN A O 1
ATOM 710 N N . GLU A 1 88 ? -3.677 -7.519 -8.842 1.00 89.44 88 GLU A N 1
ATOM 711 C CA . GLU A 1 88 ? -5.095 -7.266 -9.095 1.00 89.44 88 GLU A CA 1
ATOM 712 C C . GLU A 1 88 ? -5.297 -5.987 -9.920 1.00 89.44 88 GLU A C 1
ATOM 714 O O . GLU A 1 88 ? -6.043 -6.008 -10.898 1.00 89.44 88 GLU A O 1
ATOM 719 N N . VAL A 1 89 ? -4.606 -4.887 -9.589 1.00 89.00 89 VAL A N 1
ATOM 720 C CA . VAL A 1 89 ? -4.701 -3.635 -10.363 1.00 89.00 89 VAL A CA 1
ATOM 721 C C . VAL A 1 89 ? -4.208 -3.832 -11.794 1.00 89.00 89 VAL A C 1
ATOM 723 O O . VAL A 1 89 ? -4.883 -3.427 -12.741 1.00 89.00 89 VAL A O 1
ATOM 726 N N . ALA A 1 90 ? -3.040 -4.454 -11.966 1.00 86.38 90 ALA A N 1
ATOM 727 C CA . ALA A 1 90 ? -2.487 -4.718 -13.289 1.00 86.38 90 ALA A CA 1
ATOM 728 C C . ALA A 1 90 ? -3.409 -5.639 -14.106 1.00 86.38 90 ALA A C 1
ATOM 730 O O . ALA A 1 90 ? -3.726 -5.332 -15.254 1.00 86.38 90 ALA A O 1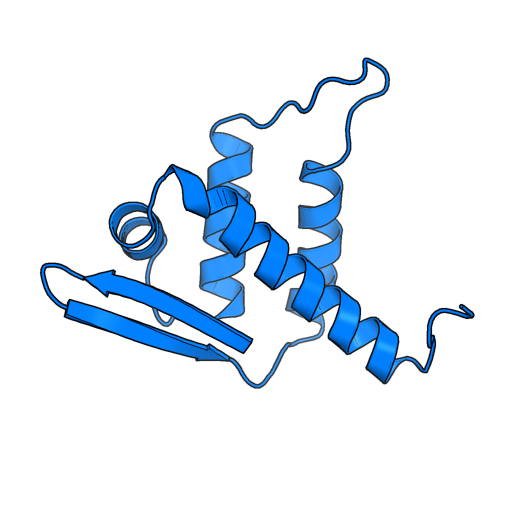
ATOM 731 N N . GLY A 1 91 ? -3.910 -6.714 -13.494 1.00 82.94 91 GLY A N 1
ATOM 732 C CA . GLY A 1 91 ? -4.800 -7.684 -14.122 1.00 82.94 91 GLY A CA 1
ATOM 733 C C . GLY A 1 91 ? -6.162 -7.105 -14.505 1.00 82.94 91 GLY A C 1
ATOM 734 O O . GLY A 1 91 ? -6.687 -7.448 -15.563 1.00 82.94 91 GLY A O 1
ATOM 735 N N . GLN A 1 92 ? -6.735 -6.204 -13.701 1.00 78.31 92 GLN A N 1
ATOM 736 C CA . GLN A 1 92 ? -7.977 -5.510 -14.060 1.00 78.31 92 GLN A CA 1
ATOM 737 C C . GLN A 1 92 ? -7.801 -4.620 -15.295 1.00 78.31 92 GLN A C 1
ATOM 739 O O . GLN A 1 92 ? -8.689 -4.568 -16.145 1.00 78.31 92 GLN A O 1
ATOM 744 N N . VAL A 1 93 ? -6.652 -3.952 -15.430 1.00 74.06 93 VAL A N 1
ATOM 745 C CA . VAL A 1 93 ? -6.371 -3.099 -16.593 1.00 74.06 93 VAL A CA 1
ATOM 746 C C . VAL A 1 93 ? -6.086 -3.928 -17.841 1.00 74.06 93 VAL A C 1
ATOM 748 O O . VAL A 1 93 ? -6.615 -3.607 -18.900 1.00 74.06 93 VAL A O 1
ATOM 751 N N . THR A 1 94 ? -5.329 -5.018 -17.724 1.00 72.56 94 THR A N 1
ATOM 752 C CA . THR A 1 94 ? -5.091 -5.973 -18.818 1.00 72.56 94 THR A CA 1
ATOM 753 C C . THR A 1 94 ? -6.405 -6.560 -19.351 1.00 72.56 94 THR A C 1
ATOM 755 O O . THR A 1 94 ? -6.637 -6.556 -20.561 1.00 72.56 94 THR A O 1
ATOM 758 N N . GLN A 1 95 ? -7.320 -6.951 -18.453 1.00 71.56 95 GLN A N 1
ATOM 759 C CA . GLN A 1 95 ? -8.673 -7.392 -18.815 1.00 71.56 95 GLN A CA 1
ATOM 760 C C . GLN A 1 95 ? -9.487 -6.284 -19.498 1.00 71.56 95 GLN A C 1
ATOM 762 O O . GLN A 1 95 ? -10.095 -6.522 -20.539 1.00 71.56 95 GLN A O 1
ATOM 767 N N . ALA A 1 96 ? -9.476 -5.062 -18.954 1.00 67.88 96 ALA A N 1
ATOM 768 C CA . ALA A 1 96 ? -10.198 -3.927 -19.533 1.00 67.88 96 ALA A CA 1
ATOM 769 C C . ALA A 1 96 ? -9.644 -3.496 -20.905 1.00 67.88 96 ALA A C 1
ATOM 771 O O . ALA A 1 96 ? -10.396 -3.022 -21.753 1.00 67.88 96 ALA A O 1
ATOM 772 N N . ALA A 1 97 ? -8.342 -3.678 -21.137 1.00 67.62 97 ALA A N 1
ATOM 773 C CA . ALA A 1 97 ? -7.679 -3.399 -22.406 1.00 67.62 97 ALA A CA 1
ATOM 774 C C . ALA A 1 97 ? -7.925 -4.482 -23.475 1.00 67.62 97 ALA A C 1
ATOM 776 O O . ALA A 1 97 ? -7.456 -4.332 -24.602 1.00 67.62 97 ALA A O 1
ATOM 777 N N . GLY A 1 98 ? -8.631 -5.572 -23.144 1.00 61.50 98 GLY A N 1
ATOM 778 C CA . GLY A 1 98 ? -8.852 -6.697 -24.057 1.00 61.50 98 GLY A CA 1
ATOM 779 C C . GLY A 1 98 ? -7.582 -7.490 -24.376 1.00 61.50 98 GLY A C 1
ATOM 780 O O . GLY A 1 98 ? -7.586 -8.308 -25.292 1.00 61.50 98 GLY A O 1
ATOM 781 N N . VAL A 1 99 ? -6.497 -7.269 -23.628 1.00 59.75 99 VAL A N 1
ATOM 782 C CA . VAL A 1 99 ? -5.271 -8.066 -23.713 1.00 59.75 99 VAL A CA 1
ATOM 783 C C . VAL A 1 99 ? -5.488 -9.293 -22.833 1.00 59.75 99 VAL A C 1
ATOM 785 O O . VAL A 1 99 ? -4.938 -9.409 -21.750 1.00 59.75 99 VAL A O 1
ATOM 788 N N . THR A 1 100 ? -6.371 -10.201 -23.237 1.00 52.00 100 THR A N 1
ATOM 789 C CA . THR A 1 100 ? -6.388 -11.538 -22.636 1.00 52.00 100 THR A CA 1
ATOM 790 C C . THR A 1 100 ? -5.086 -12.221 -23.026 1.00 52.00 100 THR A C 1
ATOM 792 O O . THR A 1 100 ? -4.851 -12.406 -24.221 1.00 52.00 100 THR A O 1
ATOM 795 N N . ASP A 1 101 ? -4.249 -12.536 -22.034 1.00 50.41 101 ASP A N 1
ATOM 796 C CA . ASP A 1 101 ? -3.073 -13.400 -22.170 1.00 50.41 101 ASP A CA 1
ATOM 797 C C . ASP A 1 101 ? -3.388 -14.543 -23.153 1.00 50.41 101 ASP A C 1
ATOM 799 O O . ASP A 1 101 ? -4.301 -15.336 -22.884 1.00 50.41 101 ASP A O 1
ATOM 803 N N . PRO A 1 102 ? -2.722 -14.626 -24.320 1.00 45.50 102 PRO A N 1
ATOM 804 C CA . PRO A 1 102 ? -2.829 -15.793 -25.168 1.00 45.50 102 PRO A CA 1
ATOM 805 C C . PRO A 1 102 ? -2.012 -16.907 -24.509 1.00 45.50 102 PRO A C 1
ATOM 807 O O . PRO A 1 102 ? -0.844 -17.071 -24.827 1.00 45.50 102 PRO A O 1
ATOM 810 N N . ASN A 1 103 ? -2.667 -17.605 -23.578 1.00 39.50 103 ASN A N 1
ATOM 811 C CA . ASN A 1 103 ? -2.453 -18.995 -23.161 1.00 39.50 103 ASN A CA 1
ATOM 812 C C . ASN A 1 103 ? -1.002 -19.497 -23.030 1.00 39.50 103 ASN A C 1
ATOM 814 O O . ASN A 1 103 ? -0.377 -19.803 -24.071 1.00 39.50 103 ASN A O 1
#

Nearest PDB structures (foldseek):
  8s5f-assembly3_F  TM=3.748E-01  e=6.550E+00  Chlorogloeopsis sp.
  8gy3-assembly1_B  TM=2.629E-01  e=4.518E+00  Gluconobacter oxydans
  4fqm-assembly1_B  TM=2.671E-01  e=4.806E+00  Influenza B virus (B/Brisbane/60/2008)
  6cnv-assembly1_B  TM=2.693E-01  e=4.518E+00  Influenza B virus (B/Townsville/202/2008)

Foldseek 3Di:
DWDWFDDPPDIDIADDDDADVVLVVLLVVLVVLQDQPPVRDNPDDPVNLLSLLVSVCVRSVNPDDSVRRVRGDDPVCSVVVSVVSSCVSNVVVCVVVVVDPPD

Mean predicted aligned error: 6.44 Å

Organism: NCBI:txid1870820

Solvent-accessible surface area (backbone atoms only — not comparable to full-atom values): 6168 Å² total; per-residue (Å²): 92,74,52,72,33,36,60,89,95,44,76,46,76,47,72,39,88,74,84,51,73,68,52,51,58,50,38,58,56,54,55,57,64,72,48,57,43,101,82,73,48,72,79,75,48,72,71,53,52,52,55,52,45,49,48,52,29,55,62,49,69,56,81,52,50,59,66,51,47,62,75,16,39,58,80,91,44,46,67,59,54,50,50,49,55,44,49,53,55,52,50,54,51,35,55,74,70,68,55,67,79,84,124

InterPro domains:
  IPR057006 Phage tail chaperone protein-like [NF047360] (3-91)
  IPR057006 Phage tail chaperone protein-like [PF23857] (2-95)